Protein AF-A0A4Q0IFK2-F1 (afdb_monomer)

Foldseek 3Di:
DDDDDPDDAPDPDPVQWDDAPDFWTDNLPFIAGNVGDTLPPDPSVAWHDQDAQWIDGCCFIARRSATQPPDHRVFKDAAWEAEPVGDIDGDSQWMDGCCFIGGGSHTDPPADRVFWHWYADPQKPGIWTDGLPDTPDTDPDPVVVVVSVVPPD

Secondary structure (DSSP, 8-state):
---STTPPPS-S-GGGPEEETTTEEE-SS-EE-TT--B-TT--TTT-EEEETTEEE-SS-EEETTEE-TT--TTT-EEEEEE-TTS-EEEEEEEEE-SS-EEETTEE-TT--TTT-EEEE-TTSSSEEEE-SS-EEES---HHHHHHHHHHH-

Structure (mmCIF, N/CA/C/O backbone):
data_AF-A0A4Q0IFK2-F1
#
_entry.id   AF-A0A4Q0IFK2-F1
#
loop_
_atom_site.group_PDB
_atom_site.id
_atom_site.type_symbol
_atom_site.label_atom_id
_atom_site.label_alt_id
_atom_site.label_comp_id
_atom_site.label_asym_id
_atom_site.label_entity_id
_atom_site.label_seq_id
_atom_site.pdbx_PDB_ins_code
_atom_site.Cartn_x
_atom_site.Cartn_y
_atom_site.Cartn_z
_atom_site.occupancy
_atom_site.B_iso_or_equiv
_atom_site.auth_seq_id
_atom_site.auth_comp_id
_atom_site.auth_asym_id
_atom_site.auth_atom_id
_atom_site.pdbx_PDB_model_num
ATOM 1 N N . ARG A 1 1 ? -13.623 18.791 29.049 1.00 44.41 1 ARG A N 1
ATOM 2 C CA . ARG A 1 1 ? -14.234 18.552 27.718 1.00 44.41 1 ARG A CA 1
ATOM 3 C C . ARG A 1 1 ? -13.331 19.228 26.698 1.00 44.41 1 ARG A C 1
ATOM 5 O O . ARG A 1 1 ? -13.233 20.445 26.752 1.00 44.41 1 ARG A O 1
ATOM 12 N N . ALA A 1 2 ? -12.588 18.468 25.896 1.00 39.00 2 ALA A N 1
ATOM 13 C CA . ALA A 1 2 ? -11.710 19.035 24.872 1.00 39.00 2 ALA A CA 1
ATOM 14 C C . ALA A 1 2 ? -12.497 19.171 23.560 1.00 39.00 2 ALA A C 1
ATOM 16 O O . ALA A 1 2 ? -13.232 18.256 23.193 1.00 39.00 2 ALA A O 1
ATOM 17 N N . TYR A 1 3 ? -12.399 20.335 22.919 1.00 42.00 3 TYR A N 1
ATOM 18 C CA . TYR A 1 3 ? -13.116 20.685 21.694 1.00 42.00 3 TYR A CA 1
ATOM 19 C C . TYR A 1 3 ? -12.137 20.722 20.518 1.00 42.00 3 TYR A C 1
ATOM 21 O O . TYR A 1 3 ? -11.073 21.327 20.632 1.00 42.00 3 TYR A O 1
ATOM 29 N N . GLN A 1 4 ? -12.533 20.167 19.372 1.00 47.38 4 GLN A N 1
ATOM 30 C CA . GLN A 1 4 ? -11.947 20.499 18.075 1.00 47.38 4 GLN A CA 1
ATOM 31 C C . GLN A 1 4 ? -13.097 20.739 17.078 1.00 47.38 4 GLN A C 1
ATOM 33 O O . GLN A 1 4 ? -13.869 19.836 16.780 1.00 47.38 4 GLN A O 1
ATOM 38 N N . LYS A 1 5 ? -13.231 21.988 16.609 1.00 50.19 5 LYS A N 1
ATOM 39 C CA . LYS A 1 5 ? -14.104 22.425 15.494 1.00 50.19 5 LYS A CA 1
ATOM 40 C C . LYS A 1 5 ? -15.615 22.116 15.595 1.00 50.19 5 LYS A C 1
ATOM 42 O O . LYS A 1 5 ? -16.220 21.698 14.613 1.00 50.19 5 LYS A O 1
ATOM 47 N N . GLU A 1 6 ? -16.232 22.382 16.749 1.00 50.19 6 GLU A N 1
ATOM 48 C CA . GLU A 1 6 ? -17.701 22.495 16.947 1.00 50.19 6 GLU A CA 1
ATOM 49 C C . GLU A 1 6 ? -18.583 21.284 16.569 1.00 50.19 6 GLU A C 1
ATOM 51 O O . GLU A 1 6 ? -19.800 21.340 16.737 1.00 50.19 6 GLU A O 1
ATOM 56 N N . LYS A 1 7 ? -18.008 20.152 16.153 1.00 53.47 7 LYS A N 1
ATOM 57 C CA . LYS A 1 7 ? -18.746 18.901 15.956 1.00 53.47 7 LYS A CA 1
ATOM 58 C C . LYS A 1 7 ? -18.545 17.985 17.167 1.00 53.47 7 LYS A C 1
ATOM 60 O O . LYS A 1 7 ? -17.401 17.662 17.488 1.00 53.47 7 LYS A O 1
ATOM 65 N N . PRO A 1 8 ? -19.613 17.568 17.869 1.00 56.47 8 PRO A N 1
ATOM 66 C CA . PRO A 1 8 ? -19.483 16.557 18.909 1.00 56.47 8 PRO A CA 1
ATOM 67 C C . PRO A 1 8 ? -18.983 15.253 18.279 1.00 56.47 8 PRO A C 1
ATOM 69 O O . PRO A 1 8 ? -19.579 14.754 17.327 1.00 56.47 8 PRO A O 1
ATOM 72 N N . THR A 1 9 ? -17.885 14.709 18.801 1.00 66.38 9 THR A N 1
ATOM 73 C CA . THR A 1 9 ? -17.408 13.372 18.434 1.00 66.38 9 THR A CA 1
ATOM 74 C C . THR A 1 9 ? -17.890 12.356 19.467 1.00 66.38 9 THR A C 1
ATOM 76 O O . THR A 1 9 ? -18.320 12.701 20.571 1.00 66.38 9 THR A O 1
ATOM 79 N N . GLN A 1 10 ? -17.784 11.079 19.123 1.00 72.88 10 GLN A N 1
ATOM 80 C CA . GLN A 1 10 ? -18.029 9.961 20.036 1.00 72.88 10 GLN A CA 1
ATOM 81 C C . GLN A 1 10 ? -16.944 9.788 21.119 1.00 72.88 10 GLN A C 1
ATOM 83 O O . GLN A 1 10 ? -17.105 8.978 22.033 1.00 72.88 10 GLN A O 1
ATOM 88 N N . ILE A 1 11 ? -15.856 10.566 21.058 1.00 79.31 11 ILE A N 1
ATOM 89 C CA . ILE A 1 11 ? -14.714 10.449 21.966 1.00 79.31 11 ILE A CA 1
ATOM 90 C C . ILE A 1 11 ? -14.982 11.249 23.241 1.00 79.31 11 ILE A C 1
ATOM 92 O O . ILE A 1 11 ? -15.060 12.479 23.243 1.00 79.31 11 ILE A O 1
ATOM 96 N N . LYS A 1 12 ? -15.104 10.534 24.364 1.00 73.50 12 LYS A N 1
ATOM 97 C CA . LYS A 1 12 ? -15.378 11.138 25.680 1.00 73.50 12 LYS A CA 1
ATOM 98 C C . LYS A 1 12 ? -14.143 11.786 26.311 1.00 73.50 12 LYS A C 1
ATOM 100 O O . LYS A 1 12 ? -14.284 12.754 27.059 1.00 73.50 12 LYS A O 1
ATOM 105 N N . ASP A 1 13 ? -12.955 11.260 26.018 1.00 80.69 13 ASP A N 1
ATOM 106 C CA . ASP A 1 13 ? -11.685 11.713 26.584 1.00 80.69 13 ASP A CA 1
ATOM 107 C C . ASP A 1 13 ? -10.537 11.555 25.577 1.00 80.69 13 ASP A C 1
ATOM 109 O O . ASP A 1 13 ? -9.974 10.476 25.407 1.00 80.69 13 ASP A O 1
ATOM 113 N N . TYR A 1 14 ? -10.183 12.656 24.918 1.00 82.12 14 TYR A N 1
ATOM 114 C CA . TYR A 1 14 ? -9.119 12.694 23.913 1.00 82.12 14 TYR A CA 1
ATOM 115 C C . TYR A 1 14 ? -7.723 12.438 24.490 1.00 82.12 14 TYR A C 1
ATOM 117 O O . TYR A 1 14 ? -6.817 12.089 23.743 1.00 82.12 14 TYR A O 1
ATOM 125 N N . THR A 1 15 ? -7.533 12.588 25.805 1.00 83.94 15 THR A N 1
ATOM 126 C CA . THR A 1 15 ? -6.224 12.346 26.438 1.00 83.94 15 THR A CA 1
ATOM 127 C C . THR A 1 15 ? -5.870 10.862 26.513 1.00 83.94 15 THR A C 1
ATOM 129 O O . THR A 1 15 ? -4.717 10.516 26.749 1.00 83.94 15 THR A O 1
ATOM 132 N N . LYS A 1 16 ? -6.853 9.986 26.275 1.00 86.62 16 LYS A N 1
ATOM 133 C CA . LYS A 1 16 ? -6.688 8.529 26.252 1.00 86.62 16 LYS A CA 1
ATOM 134 C C . LYS A 1 16 ? -6.416 7.967 24.858 1.00 86.62 16 LYS A C 1
ATOM 136 O O . LYS A 1 16 ? -6.305 6.754 24.713 1.00 86.62 16 LYS A O 1
ATOM 141 N N . LEU A 1 17 ? -6.327 8.825 23.841 1.00 92.62 17 LEU A N 1
ATOM 142 C CA . LEU A 1 17 ? -6.022 8.392 22.485 1.00 92.62 17 LEU A CA 1
ATOM 143 C C . LEU A 1 17 ? -4.527 8.150 22.315 1.00 92.62 17 LEU A C 1
ATOM 145 O O . LEU A 1 17 ? -3.698 9.018 22.579 1.00 92.62 17 LEU A O 1
ATOM 149 N N . THR A 1 18 ? -4.202 6.974 21.799 1.00 95.06 18 THR A N 1
ATOM 150 C CA . THR A 1 18 ? -2.871 6.638 21.306 1.00 95.06 18 THR A CA 1
ATOM 151 C C . THR A 1 18 ? -2.811 6.967 19.824 1.00 95.06 18 THR A C 1
ATOM 153 O O . THR A 1 18 ? -3.622 6.467 19.047 1.00 95.06 18 THR A O 1
ATOM 156 N N . GLN A 1 19 ? -1.867 7.813 19.421 1.00 95.44 19 GLN A N 1
ATOM 157 C CA . GLN A 1 19 ? -1.647 8.114 18.011 1.00 95.44 19 GLN A CA 1
ATOM 158 C C . GLN A 1 19 ? -0.919 6.948 17.326 1.00 95.44 19 GLN A C 1
ATOM 160 O O . GLN A 1 19 ? 0.114 6.483 17.802 1.00 95.44 19 GLN A O 1
ATOM 165 N N . LEU A 1 20 ? -1.454 6.503 16.192 1.00 95.56 20 LEU A N 1
ATOM 166 C CA . LEU A 1 20 ? -0.895 5.464 15.335 1.00 95.56 20 LEU A CA 1
ATOM 167 C C . LEU A 1 20 ? -0.478 6.124 14.019 1.00 95.56 20 LEU A C 1
ATOM 169 O O . LEU A 1 20 ? -1.313 6.498 13.196 1.00 95.56 20 LEU A O 1
ATOM 173 N N . GLY A 1 21 ? 0.826 6.319 13.833 1.00 93.88 21 GLY A N 1
ATOM 174 C CA . GLY A 1 21 ? 1.345 7.037 12.672 1.00 93.88 21 GLY A CA 1
ATOM 175 C C . GLY A 1 21 ? 0.872 8.491 12.605 1.00 93.88 21 GLY A C 1
ATOM 176 O O . GLY A 1 21 ? 0.710 9.174 13.615 1.00 93.88 21 GLY A O 1
ATOM 177 N N . ARG A 1 22 ? 0.669 9.003 11.390 1.00 90.75 22 ARG A N 1
ATOM 178 C CA . ARG A 1 22 ? 0.305 10.415 11.184 1.00 90.75 22 ARG A CA 1
ATOM 179 C C . ARG A 1 22 ? -1.202 10.671 11.264 1.00 90.75 22 ARG A C 1
ATOM 181 O O . ARG A 1 22 ? -1.593 11.793 11.573 1.00 90.75 22 ARG A O 1
ATOM 188 N N . LEU A 1 23 ? -2.025 9.680 10.929 1.00 94.62 23 LEU A N 1
ATOM 189 C CA . LEU A 1 23 ? -3.421 9.905 10.538 1.00 94.62 23 LEU A CA 1
ATOM 190 C C . LEU A 1 23 ? -4.438 9.091 11.337 1.00 94.62 23 LEU A C 1
ATOM 192 O O . LEU A 1 23 ? -5.629 9.260 11.091 1.00 94.62 23 LEU A O 1
ATOM 196 N N . MET A 1 24 ? -3.988 8.217 12.241 1.00 96.50 24 MET A N 1
ATOM 197 C CA . MET A 1 24 ? -4.866 7.311 12.976 1.00 96.50 24 MET A CA 1
ATOM 198 C C . MET A 1 24 ? -4.691 7.447 14.483 1.00 96.50 24 MET A C 1
ATOM 200 O O . MET A 1 24 ? -3.622 7.807 14.980 1.00 96.50 24 MET A O 1
ATOM 204 N N . TYR A 1 25 ? -5.753 7.121 15.211 1.00 96.25 25 TYR A N 1
ATOM 205 C CA . TYR A 1 25 ? -5.790 7.113 16.667 1.00 96.25 25 TYR A CA 1
ATOM 206 C C . TYR A 1 25 ? -6.499 5.858 17.174 1.00 96.25 25 TYR A C 1
ATOM 208 O O . TYR A 1 25 ? -7.372 5.322 16.500 1.00 96.25 25 TYR A O 1
ATOM 216 N N . SER A 1 26 ? -6.153 5.406 18.375 1.00 95.50 26 SER A N 1
ATOM 217 C CA . SER A 1 26 ? -6.806 4.286 19.055 1.00 95.50 26 SER A CA 1
ATOM 218 C C . SER A 1 26 ? -7.134 4.648 20.497 1.00 95.50 26 SER A C 1
ATOM 220 O O . SER A 1 26 ? -6.314 5.255 21.181 1.00 95.50 26 SER A O 1
ATOM 222 N N . ASP A 1 27 ? -8.311 4.252 20.975 1.00 93.88 27 ASP A N 1
ATOM 223 C CA . ASP A 1 27 ? -8.667 4.269 22.404 1.00 93.88 27 ASP A CA 1
ATOM 224 C C . ASP A 1 27 ? -8.575 2.871 23.051 1.00 93.88 27 ASP A C 1
ATOM 226 O O . ASP A 1 27 ? -9.026 2.673 24.180 1.00 93.88 27 ASP A O 1
ATOM 230 N N . GLY A 1 28 ? -8.016 1.894 22.329 1.00 92.81 28 GLY A N 1
ATOM 231 C CA . GLY A 1 28 ? -7.964 0.486 22.726 1.00 92.81 28 GLY A CA 1
ATOM 232 C C . GLY A 1 28 ? -9.243 -0.309 22.437 1.00 92.81 28 GLY A C 1
ATOM 233 O O . GLY A 1 28 ? -9.244 -1.521 22.632 1.00 92.81 28 GLY A O 1
ATOM 234 N N . ILE A 1 29 ? -10.310 0.335 21.951 1.00 92.69 29 ILE A N 1
ATOM 235 C CA . ILE A 1 29 ? -11.578 -0.303 21.563 1.00 92.69 29 ILE A CA 1
ATOM 236 C C . ILE A 1 29 ? -11.865 -0.093 20.075 1.00 92.69 29 ILE A C 1
ATOM 238 O O . ILE A 1 29 ? -12.318 -1.023 19.414 1.00 92.69 29 ILE A O 1
ATOM 242 N N . ASN A 1 30 ? -11.589 1.098 19.543 1.00 94.94 30 ASN A N 1
ATOM 243 C CA . ASN A 1 30 ? -11.772 1.443 18.138 1.00 94.94 30 ASN A CA 1
ATOM 244 C C . ASN A 1 30 ? -10.520 2.104 17.552 1.00 94.94 30 ASN A C 1
ATOM 246 O O . ASN A 1 30 ? -9.730 2.725 18.266 1.00 94.94 30 ASN A O 1
ATOM 250 N N . ILE A 1 31 ? -10.404 2.027 16.225 1.00 97.06 31 ILE A N 1
ATOM 251 C CA . ILE A 1 31 ? -9.485 2.849 15.438 1.00 97.06 31 ILE A CA 1
ATOM 252 C C . ILE A 1 31 ? -10.250 4.022 14.842 1.00 97.06 31 ILE A C 1
ATOM 254 O O . ILE A 1 31 ? -11.359 3.850 14.338 1.00 97.06 31 ILE A O 1
ATOM 258 N N . TYR A 1 32 ? -9.641 5.201 14.879 1.00 95.69 32 TYR A N 1
ATOM 259 C CA . TYR A 1 32 ? -10.205 6.448 14.392 1.00 95.69 32 TYR A CA 1
ATOM 260 C C . TYR A 1 32 ? -9.296 7.102 13.355 1.00 95.69 32 TYR A C 1
ATOM 262 O O . TYR A 1 32 ? -8.075 7.066 13.510 1.00 95.69 32 TYR A O 1
ATOM 270 N N . ASP A 1 33 ? -9.885 7.754 12.353 1.00 95.12 33 ASP A N 1
ATOM 271 C CA . ASP A 1 33 ? -9.157 8.633 11.436 1.00 95.12 33 ASP A CA 1
ATOM 272 C C . ASP A 1 33 ? -8.838 10.005 12.059 1.00 95.12 33 ASP A C 1
ATOM 274 O O . ASP A 1 33 ? -9.161 10.288 13.217 1.00 95.12 33 ASP A O 1
ATOM 278 N N . SER A 1 34 ? -8.193 10.883 11.286 1.00 91.38 34 SER A N 1
ATOM 279 C CA . SER A 1 34 ? -7.802 12.223 11.735 1.00 91.38 34 SER A CA 1
ATOM 280 C C . SER A 1 34 ? -8.971 13.159 12.046 1.00 91.38 34 SER A C 1
ATOM 282 O O . SER A 1 34 ? -8.768 14.172 12.712 1.00 91.38 34 SER A O 1
ATOM 284 N N . ASP A 1 35 ? -10.171 12.833 11.565 1.00 90.75 35 ASP A N 1
ATOM 285 C CA . ASP A 1 35 ? -11.416 13.540 11.875 1.00 90.75 35 ASP A CA 1
ATOM 286 C C . ASP A 1 35 ? -12.219 12.821 12.980 1.00 90.75 35 ASP A C 1
ATOM 288 O O . ASP A 1 35 ? -13.347 13.207 13.292 1.00 90.75 35 ASP A O 1
ATOM 292 N N . PHE A 1 36 ? -11.622 11.803 13.609 1.00 91.00 36 PHE A N 1
ATOM 293 C CA . PHE A 1 36 ? -12.187 10.973 14.670 1.00 91.00 36 PHE A CA 1
ATOM 294 C C . PHE A 1 36 ? -13.398 10.117 14.263 1.00 91.00 36 PHE A C 1
ATOM 296 O O . PHE A 1 36 ? -14.201 9.713 15.117 1.00 91.00 36 PHE A O 1
ATOM 303 N N . HIS A 1 37 ? -13.528 9.782 12.978 1.00 91.88 37 HIS A N 1
ATOM 304 C CA . HIS A 1 37 ? -14.469 8.754 12.534 1.00 91.88 37 HIS A CA 1
ATOM 305 C C . HIS A 1 37 ? -13.891 7.364 12.790 1.00 91.88 37 HIS A C 1
ATOM 307 O O . HIS A 1 37 ? -12.713 7.132 12.536 1.00 91.88 37 HIS A O 1
ATOM 313 N N . ILE A 1 38 ? -14.725 6.434 13.263 1.00 93.44 38 ILE A N 1
ATOM 314 C CA . ILE A 1 38 ? -14.319 5.033 13.435 1.00 93.44 38 ILE A CA 1
ATOM 315 C C . ILE A 1 38 ? -14.035 4.414 12.068 1.00 93.44 38 ILE A C 1
ATOM 317 O O . ILE A 1 38 ? -14.845 4.551 11.151 1.00 93.44 38 ILE A O 1
ATOM 321 N N . LEU A 1 39 ? -12.921 3.693 11.960 1.00 95.50 39 LEU A N 1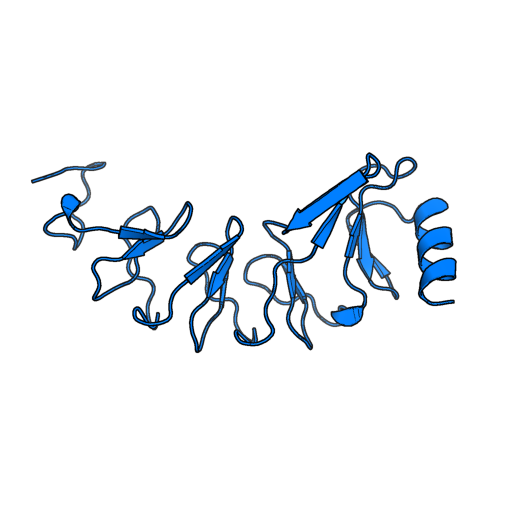
ATOM 322 C CA . LEU A 1 39 ? -12.680 2.759 10.868 1.00 95.50 39 LEU A CA 1
ATOM 323 C C . LEU A 1 39 ? -13.476 1.480 11.166 1.00 95.50 39 LEU A C 1
ATOM 325 O O . LEU A 1 39 ? -13.116 0.755 12.099 1.00 95.50 39 LEU A O 1
ATOM 329 N N . PRO A 1 40 ? -14.566 1.202 10.429 1.00 92.50 40 PRO A N 1
ATOM 330 C CA . PRO A 1 40 ? -15.335 -0.014 10.648 1.00 92.50 40 PRO A CA 1
ATOM 331 C C . PRO A 1 40 ? -14.472 -1.245 10.354 1.00 92.50 40 PRO A C 1
ATOM 333 O O . PRO A 1 40 ? -13.592 -1.207 9.494 1.00 92.50 40 PRO A O 1
ATOM 336 N N . ASP A 1 41 ? -14.733 -2.326 11.089 1.00 92.88 41 ASP A N 1
ATOM 337 C CA . ASP A 1 41 ? -14.099 -3.643 10.925 1.00 92.88 41 ASP A CA 1
ATOM 338 C C . ASP A 1 41 ? -12.576 -3.692 11.155 1.00 92.88 41 ASP A C 1
ATOM 340 O O . ASP A 1 41 ? -11.944 -4.719 10.898 1.00 92.88 41 ASP A O 1
ATOM 344 N N . ALA A 1 42 ? -11.984 -2.613 11.678 1.00 97.50 42 ALA A N 1
ATOM 345 C CA . ALA A 1 42 ? -10.589 -2.601 12.092 1.00 97.50 42 ALA A CA 1
ATOM 346 C C . ALA A 1 42 ? -10.374 -3.481 13.336 1.00 97.50 42 ALA A C 1
ATOM 348 O O . ALA A 1 42 ? -10.996 -3.287 14.383 1.00 97.50 42 ALA A O 1
ATOM 349 N N . ASP A 1 43 ? -9.445 -4.427 13.244 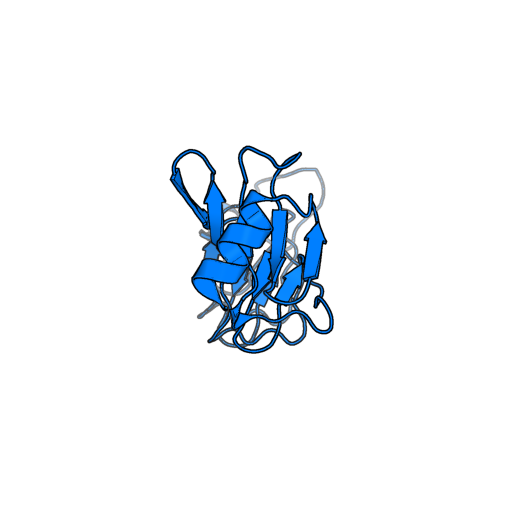1.00 98.38 43 ASP A N 1
ATOM 350 C CA . ASP A 1 43 ? -8.970 -5.229 14.361 1.00 98.38 43 ASP A CA 1
ATOM 351 C C . ASP A 1 43 ? -7.969 -4.415 15.183 1.00 98.38 43 ASP A C 1
ATOM 353 O O . ASP A 1 43 ? -6.772 -4.366 14.906 1.00 98.38 43 ASP A O 1
ATOM 357 N N . VAL A 1 44 ? -8.480 -3.773 16.231 1.00 97.69 44 VAL A N 1
ATOM 358 C CA . VAL A 1 44 ? -7.713 -2.868 17.100 1.00 97.69 44 VAL A CA 1
ATOM 359 C C . VAL A 1 44 ? -6.473 -3.524 17.707 1.00 97.69 44 VAL A C 1
ATOM 361 O O . VAL A 1 44 ? -5.464 -2.853 17.901 1.00 97.69 44 VAL A O 1
ATOM 364 N N . ALA A 1 45 ? -6.529 -4.826 17.999 1.00 98.06 45 ALA A N 1
ATOM 365 C CA . ALA A 1 45 ? -5.429 -5.541 18.638 1.00 98.06 45 ALA A CA 1
ATOM 366 C C . ALA A 1 45 ? -4.227 -5.747 17.704 1.00 98.06 45 ALA A C 1
ATOM 368 O O . ALA A 1 45 ? -3.107 -5.915 18.183 1.00 98.06 45 ALA A O 1
ATOM 369 N N . THR A 1 46 ? -4.457 -5.760 16.389 1.00 98.38 46 THR A N 1
ATOM 370 C CA . THR A 1 46 ? -3.419 -6.000 15.375 1.00 98.38 46 THR A CA 1
ATOM 371 C C . THR A 1 46 ? -3.200 -4.822 14.432 1.00 98.38 46 THR A C 1
ATOM 373 O O . THR A 1 46 ? -2.348 -4.911 13.552 1.00 98.38 46 THR A O 1
ATOM 376 N N . PHE A 1 47 ? -3.940 -3.727 14.611 1.00 98.50 47 PHE A N 1
ATOM 377 C CA . PHE A 1 47 ? -3.826 -2.542 13.777 1.00 98.50 47 PHE A CA 1
ATOM 378 C C . PHE A 1 47 ? -2.485 -1.835 13.995 1.00 98.50 47 PHE A C 1
ATOM 380 O O . PHE A 1 47 ? -2.145 -1.424 15.105 1.00 98.50 47 PHE A O 1
ATOM 387 N N . GLU A 1 48 ? -1.743 -1.635 12.913 1.00 97.31 48 GLU A N 1
ATOM 388 C CA . GLU A 1 48 ? -0.427 -1.014 12.919 1.00 97.31 48 GLU A CA 1
ATOM 389 C C . GLU A 1 48 ? -0.255 -0.009 11.773 1.00 97.31 48 GLU A C 1
ATOM 391 O O . GLU A 1 48 ? -0.862 -0.104 10.701 1.00 97.31 48 GLU A O 1
ATOM 396 N N . HIS A 1 49 ? 0.608 0.980 12.008 1.00 97.94 49 HIS A N 1
ATOM 397 C CA . HIS A 1 49 ? 1.070 1.906 10.978 1.00 97.94 49 HIS A CA 1
ATOM 398 C C . HIS A 1 49 ? 2.253 1.292 10.231 1.00 97.94 49 HIS A C 1
ATOM 400 O O . HIS A 1 49 ? 3.226 0.885 10.859 1.00 97.94 49 HIS A O 1
ATOM 406 N N . ILE A 1 50 ? 2.181 1.251 8.898 1.00 96.50 50 ILE A N 1
ATOM 407 C CA . ILE A 1 50 ? 3.255 0.708 8.059 1.00 96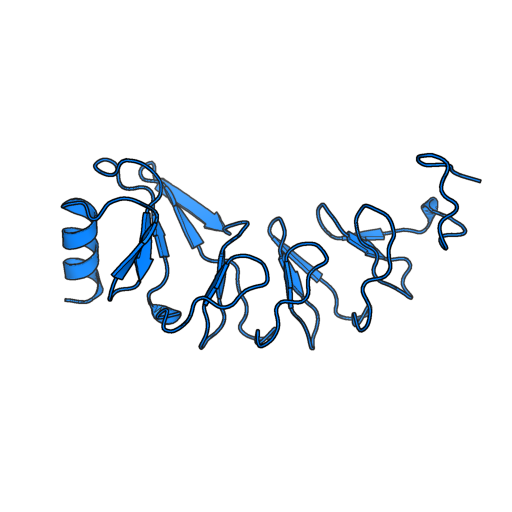.50 50 ILE A CA 1
ATOM 408 C C . ILE A 1 50 ? 4.238 1.820 7.681 1.00 96.50 50 ILE A C 1
ATOM 410 O O . ILE A 1 50 ? 5.421 1.764 8.006 1.00 96.50 50 ILE A O 1
ATOM 414 N N . SER A 1 51 ? 3.749 2.828 6.959 1.00 96.44 51 SER A N 1
ATOM 415 C CA . SER A 1 51 ? 4.498 4.025 6.573 1.00 96.44 51 SER A CA 1
ATOM 416 C C . SER A 1 51 ? 3.533 5.070 6.031 1.00 96.44 51 SER A C 1
ATOM 418 O O . SER A 1 51 ? 2.515 4.712 5.449 1.00 96.44 51 SER A O 1
ATOM 420 N N . ASP A 1 52 ? 3.848 6.358 6.175 1.00 95.38 52 ASP A N 1
ATOM 421 C CA . ASP A 1 52 ? 3.067 7.464 5.600 1.00 95.38 52 ASP A CA 1
ATOM 422 C C . ASP A 1 52 ? 1.544 7.291 5.770 1.00 95.38 52 ASP A C 1
ATOM 424 O O . ASP A 1 52 ? 1.020 7.397 6.882 1.00 95.38 52 ASP A O 1
ATOM 428 N N . ASN A 1 53 ? 0.853 6.988 4.669 1.00 97.19 53 ASN A N 1
ATOM 429 C CA . ASN A 1 53 ? -0.593 6.843 4.577 1.00 97.19 53 ASN A CA 1
ATOM 430 C C . ASN A 1 53 ? -1.077 5.389 4.699 1.00 97.19 53 ASN A C 1
ATOM 432 O O . ASN A 1 53 ? -2.278 5.155 4.611 1.00 97.19 53 ASN A O 1
ATOM 436 N N . TRP A 1 54 ? -0.180 4.421 4.867 1.00 98.31 54 TRP A N 1
ATOM 437 C CA . TRP A 1 54 ? -0.484 2.994 4.873 1.00 98.31 54 TRP A CA 1
ATOM 438 C C . TRP A 1 54 ? -0.596 2.429 6.283 1.00 98.31 54 TRP A C 1
ATOM 440 O O . TRP A 1 54 ? 0.305 2.584 7.112 1.00 98.31 54 TRP A O 1
ATOM 450 N N . TYR A 1 55 ? -1.681 1.704 6.513 1.00 98.56 55 TYR A N 1
ATOM 451 C CA . TYR A 1 55 ? -1.983 1.003 7.755 1.00 98.56 55 TYR A CA 1
ATOM 452 C C . TYR A 1 55 ? -2.461 -0.407 7.421 1.00 98.56 55 TYR A C 1
ATOM 454 O O . TYR A 1 55 ? -2.958 -0.652 6.318 1.00 98.56 55 TYR A O 1
ATOM 462 N N . LYS A 1 56 ? -2.332 -1.339 8.357 1.00 98.50 56 LYS A N 1
ATOM 463 C CA . LYS A 1 56 ? -2.920 -2.674 8.219 1.00 98.50 56 LYS A CA 1
ATOM 464 C C . LYS A 1 56 ? -3.265 -3.267 9.565 1.00 98.50 56 LYS A C 1
ATOM 466 O O . LYS A 1 56 ? -2.782 -2.811 10.592 1.00 98.50 56 LYS A O 1
ATOM 471 N N . ASP A 1 57 ? -4.058 -4.318 9.521 1.00 98.69 57 ASP A N 1
ATOM 472 C CA . ASP A 1 57 ? -4.265 -5.238 10.621 1.00 98.69 57 ASP A CA 1
ATOM 473 C C . ASP A 1 57 ? -4.132 -6.673 10.083 1.00 98.69 57 ASP A C 1
ATOM 475 O O . ASP A 1 57 ? -3.650 -6.903 8.967 1.00 98.69 57 ASP A O 1
ATOM 479 N N . LYS A 1 58 ? -4.545 -7.674 10.860 1.00 98.44 58 LYS A N 1
ATOM 480 C CA . LYS A 1 58 ? -4.461 -9.077 10.428 1.00 98.44 58 LYS A CA 1
ATOM 481 C C . LYS A 1 58 ? -5.351 -9.445 9.220 1.00 98.44 58 LYS A C 1
ATOM 483 O O . LYS A 1 58 ? -5.089 -10.474 8.593 1.00 98.44 58 LYS A O 1
ATOM 488 N N . ASN A 1 59 ? -6.390 -8.662 8.922 1.00 98.06 59 ASN A N 1
ATOM 489 C CA . ASN A 1 59 ? -7.452 -8.943 7.947 1.00 98.06 59 ASN A CA 1
ATOM 490 C C . ASN A 1 59 ? -7.507 -7.945 6.777 1.00 98.06 59 ASN A C 1
ATOM 492 O O . ASN A 1 59 ? -7.944 -8.314 5.690 1.00 98.06 59 ASN A O 1
ATOM 496 N N . ASN A 1 60 ? -7.046 -6.714 6.976 1.00 98.38 60 ASN A N 1
ATOM 497 C CA . ASN A 1 60 ? -7.309 -5.564 6.126 1.00 98.38 60 ASN A CA 1
ATOM 498 C C . ASN A 1 60 ? -6.057 -4.694 5.937 1.00 98.38 60 ASN A C 1
ATOM 500 O O . ASN A 1 60 ? -5.142 -4.665 6.763 1.00 98.38 60 ASN A O 1
ATOM 504 N N . VAL A 1 61 ? -6.045 -3.944 4.837 1.00 98.56 61 VAL A N 1
ATOM 505 C CA . VAL A 1 61 ? -5.062 -2.894 4.546 1.00 98.56 61 VAL A CA 1
ATOM 506 C C . VAL A 1 61 ? -5.821 -1.606 4.266 1.00 98.56 61 VAL A C 1
ATOM 508 O O . VAL A 1 61 ? -6.854 -1.636 3.598 1.00 98.56 61 VAL A O 1
ATOM 511 N N . TRP A 1 62 ? -5.298 -0.474 4.731 1.00 98.44 62 TRP A N 1
ATOM 512 C CA . TRP A 1 62 ? -5.879 0.840 4.489 1.00 98.44 62 TRP A CA 1
ATOM 513 C C . TRP A 1 62 ? -4.873 1.821 3.909 1.00 98.44 62 TRP A C 1
ATOM 515 O O . TRP A 1 62 ? -3.708 1.867 4.313 1.00 98.44 62 TRP A O 1
ATOM 525 N N . TRP A 1 63 ? -5.375 2.655 3.004 1.00 98.06 63 TRP A N 1
ATOM 526 C CA . TRP A 1 63 ? -4.736 3.885 2.564 1.00 98.06 63 TRP A CA 1
ATOM 527 C C . TRP A 1 63 ? -5.516 5.068 3.140 1.00 98.06 63 TRP A C 1
ATOM 529 O O . TRP A 1 63 ? -6.696 5.242 2.831 1.00 98.06 63 TRP A O 1
ATOM 539 N N . HIS A 1 64 ? -4.896 5.878 3.999 1.00 95.81 64 HIS A N 1
ATOM 540 C CA . HIS A 1 64 ? -5.632 6.764 4.907 1.00 95.81 64 HIS A CA 1
ATOM 541 C C . HIS A 1 64 ? -6.739 5.966 5.626 1.00 95.81 64 HIS A C 1
ATOM 543 O O . HIS A 1 64 ? -6.472 4.909 6.184 1.00 95.81 64 HIS A O 1
ATOM 549 N N . ASN A 1 65 ? -7.980 6.448 5.595 1.00 95.44 65 ASN A N 1
ATOM 550 C CA . ASN A 1 65 ? -9.164 5.806 6.158 1.00 95.44 65 ASN A CA 1
ATOM 551 C C . ASN A 1 65 ? -9.930 4.948 5.133 1.00 95.44 65 ASN A C 1
ATOM 553 O O . ASN A 1 65 ? -11.075 4.571 5.376 1.00 95.44 65 ASN A O 1
ATOM 557 N N . LYS A 1 66 ? -9.339 4.665 3.965 1.00 97.56 66 LYS A N 1
ATOM 558 C CA . LYS A 1 66 ? -9.967 3.884 2.894 1.00 97.56 66 LYS A CA 1
ATOM 559 C C . LYS A 1 66 ? -9.457 2.454 2.907 1.00 97.56 66 LYS A C 1
ATOM 561 O O . LYS A 1 66 ? -8.251 2.229 2.859 1.00 97.56 66 LYS A O 1
ATOM 566 N N . LEU A 1 67 ? -10.384 1.501 2.960 1.00 97.88 67 LEU A N 1
ATOM 567 C CA . LEU A 1 67 ? -10.074 0.079 2.860 1.00 97.88 67 LEU A CA 1
ATOM 568 C C . LEU A 1 67 ? -9.572 -0.248 1.449 1.00 97.88 67 LEU A C 1
ATOM 570 O O . LEU A 1 67 ? -10.229 0.075 0.461 1.00 97.88 67 LEU A O 1
ATOM 574 N N . VAL A 1 68 ? -8.432 -0.924 1.368 1.00 98.38 68 VAL A N 1
ATOM 575 C CA . VAL A 1 68 ? -7.823 -1.380 0.117 1.00 98.38 68 VAL A CA 1
ATOM 576 C C . VAL A 1 68 ? -8.380 -2.765 -0.194 1.00 98.38 68 VAL A C 1
ATOM 578 O O . VAL A 1 68 ? -7.865 -3.794 0.249 1.00 98.38 68 VAL A O 1
ATOM 581 N N . VAL A 1 69 ? -9.496 -2.796 -0.916 1.00 97.62 69 VAL A N 1
ATOM 582 C CA . VAL A 1 69 ? -10.232 -4.038 -1.172 1.00 97.62 69 VAL A CA 1
ATOM 583 C C . VAL A 1 69 ? -9.377 -5.019 -1.978 1.00 97.62 69 VAL A C 1
ATOM 585 O O . VAL A 1 69 ? -8.838 -4.681 -3.030 1.00 97.62 69 VAL A O 1
ATOM 588 N N . GLY A 1 70 ? -9.285 -6.260 -1.493 1.00 96.50 70 GLY A N 1
ATOM 589 C CA . GLY A 1 70 ? -8.555 -7.345 -2.155 1.00 96.50 70 GLY A CA 1
ATOM 590 C C . GLY A 1 70 ? -7.055 -7.398 -1.856 1.00 96.50 70 GLY A C 1
ATOM 591 O O . GLY A 1 70 ? -6.395 -8.325 -2.326 1.00 96.50 70 GLY A O 1
ATOM 592 N N . ALA A 1 71 ? -6.521 -6.458 -1.067 1.00 98.19 71 ALA A N 1
ATOM 593 C CA . ALA A 1 71 ? -5.145 -6.528 -0.589 1.00 98.19 71 ALA A CA 1
ATOM 594 C C . ALA A 1 71 ? -4.950 -7.680 0.399 1.00 98.19 71 ALA A C 1
ATOM 596 O O . ALA A 1 71 ? -5.791 -7.928 1.261 1.00 98.19 71 ALA A O 1
ATOM 597 N N . ASN A 1 72 ? -3.810 -8.359 0.297 1.00 98.50 72 ASN A N 1
ATOM 598 C CA . ASN A 1 72 ? -3.375 -9.374 1.251 1.00 98.50 72 ASN A CA 1
ATOM 599 C C . ASN A 1 72 ? -2.515 -8.736 2.364 1.00 98.50 72 ASN A C 1
ATOM 601 O O . ASN A 1 72 ? -1.329 -8.490 2.134 1.00 98.50 72 ASN A O 1
ATOM 605 N N . PRO A 1 73 ? -3.027 -8.528 3.594 1.00 98.38 73 PRO A N 1
ATOM 606 C CA . PRO A 1 73 ? -2.309 -7.780 4.638 1.00 98.38 73 PRO A CA 1
ATOM 607 C C . PRO A 1 73 ? -0.989 -8.424 5.073 1.00 98.38 73 PRO A C 1
ATOM 609 O O . PRO A 1 73 ? -0.050 -7.743 5.499 1.00 98.38 73 PRO A O 1
ATOM 612 N N . LYS A 1 74 ? -0.888 -9.752 4.942 1.00 98.19 74 LYS A N 1
ATOM 613 C CA . LYS A 1 74 ? 0.323 -10.503 5.296 1.00 98.19 74 LYS A CA 1
ATOM 614 C C . LYS A 1 74 ? 1.471 -10.261 4.320 1.00 98.19 74 LYS A C 1
ATOM 616 O O . LYS A 1 74 ? 2.621 -10.369 4.725 1.00 98.19 74 LYS A O 1
ATOM 621 N N . GLN A 1 75 ? 1.158 -9.968 3.060 1.00 98.31 75 GLN A N 1
ATOM 622 C CA . GLN A 1 75 ? 2.140 -9.754 1.990 1.00 98.31 75 GLN A CA 1
ATOM 623 C C . GLN A 1 75 ? 2.222 -8.288 1.553 1.00 98.31 75 GLN A C 1
ATOM 625 O O . GLN A 1 75 ? 3.088 -7.925 0.760 1.00 98.31 75 GLN A O 1
ATOM 630 N N . PHE A 1 76 ? 1.327 -7.441 2.061 1.00 98.62 76 PHE A N 1
ATOM 631 C CA . PHE A 1 76 ? 1.255 -6.048 1.668 1.00 98.62 76 PHE A CA 1
ATOM 632 C C . PHE A 1 76 ? 2.476 -5.252 2.140 1.00 98.62 76 PHE A C 1
ATOM 634 O O . PHE A 1 76 ? 2.880 -5.315 3.306 1.00 98.62 76 PHE A O 1
ATOM 641 N N . SER A 1 77 ? 3.008 -4.438 1.232 1.00 98.06 77 SER A N 1
ATOM 642 C CA . SER A 1 77 ? 4.051 -3.452 1.487 1.00 98.06 77 SER A CA 1
ATOM 643 C C . SER A 1 77 ? 3.871 -2.215 0.593 1.00 98.06 77 SER A C 1
ATOM 645 O O . SER A 1 77 ? 3.432 -2.336 -0.554 1.00 98.06 77 SER A O 1
ATOM 647 N N . PRO A 1 78 ? 4.224 -1.010 1.069 1.00 98.12 78 PRO A N 1
ATOM 648 C CA . PRO A 1 78 ? 4.363 0.162 0.216 1.00 98.12 78 PRO A CA 1
ATOM 649 C C . PRO A 1 78 ? 5.417 -0.089 -0.869 1.00 98.12 78 PRO A C 1
ATOM 651 O O . PRO A 1 78 ? 6.455 -0.704 -0.616 1.00 98.12 78 PRO A O 1
ATOM 654 N N . VAL A 1 79 ? 5.180 0.407 -2.081 1.00 98.06 79 VAL A N 1
ATOM 655 C CA . VAL A 1 79 ? 6.143 0.299 -3.182 1.00 98.06 79 VAL A CA 1
ATOM 656 C C . VAL A 1 79 ? 7.403 1.083 -2.830 1.00 98.06 79 VAL A C 1
ATOM 658 O O . VAL A 1 79 ? 7.336 2.213 -2.354 1.00 98.06 79 VAL A O 1
ATOM 661 N N . THR A 1 80 ? 8.571 0.497 -3.081 1.00 95.25 80 THR A N 1
ATOM 662 C CA . THR A 1 80 ? 9.850 1.180 -2.879 1.00 95.25 80 THR A CA 1
ATOM 663 C C . THR A 1 80 ? 10.086 2.231 -3.960 1.00 95.25 80 THR A C 1
ATOM 665 O O . THR A 1 80 ? 9.987 1.958 -5.158 1.00 95.25 80 THR A O 1
ATOM 668 N N . VAL A 1 81 ? 10.457 3.426 -3.516 1.00 95.31 81 VAL A N 1
ATOM 669 C CA . VAL A 1 81 ? 10.840 4.572 -4.337 1.00 95.31 81 VAL A CA 1
ATOM 670 C C . VAL A 1 81 ? 12.359 4.697 -4.335 1.00 95.31 81 VAL A C 1
ATOM 672 O O . VAL A 1 81 ? 12.950 4.657 -3.261 1.00 95.31 81 VAL A O 1
ATOM 675 N N . THR A 1 82 ? 12.999 4.852 -5.499 1.00 95.44 82 THR A N 1
ATOM 676 C CA . THR A 1 82 ? 14.469 4.985 -5.617 1.00 95.44 82 THR A CA 1
ATOM 677 C C . THR A 1 82 ? 14.866 6.282 -6.316 1.00 95.44 82 THR A C 1
ATOM 679 O O . THR A 1 82 ? 14.553 6.469 -7.490 1.00 95.44 82 THR A O 1
ATOM 682 N N . SER A 1 83 ? 15.572 7.173 -5.616 1.00 90.69 83 SER A N 1
ATOM 683 C CA . SER A 1 83 ? 16.037 8.452 -6.178 1.00 90.69 83 SER A CA 1
ATOM 684 C C . SER A 1 83 ? 17.262 8.278 -7.083 1.00 90.69 83 SER A C 1
ATOM 686 O O . SER A 1 83 ? 18.128 7.445 -6.800 1.00 90.69 83 SER A O 1
ATOM 688 N N . TYR A 1 84 ? 17.409 9.124 -8.112 1.00 84.56 84 TYR A N 1
ATOM 689 C CA . TYR A 1 84 ? 18.627 9.162 -8.935 1.00 84.56 84 TYR A CA 1
ATOM 690 C C . TYR A 1 84 ? 19.875 9.545 -8.127 1.00 84.56 84 TYR A C 1
ATOM 692 O O . TYR A 1 84 ? 20.985 9.180 -8.514 1.00 84.56 84 TYR A O 1
ATOM 700 N N . ALA A 1 85 ? 19.706 10.284 -7.023 1.00 83.56 85 ALA A N 1
ATOM 701 C CA . ALA A 1 85 ? 20.791 10.714 -6.140 1.00 83.56 85 ALA A CA 1
ATOM 702 C C . ALA A 1 85 ? 21.273 9.600 -5.189 1.00 83.56 85 ALA A C 1
ATOM 704 O O . ALA A 1 85 ? 22.228 9.797 -4.441 1.00 83.56 85 ALA A O 1
ATOM 705 N N . GLY A 1 86 ? 20.630 8.429 -5.230 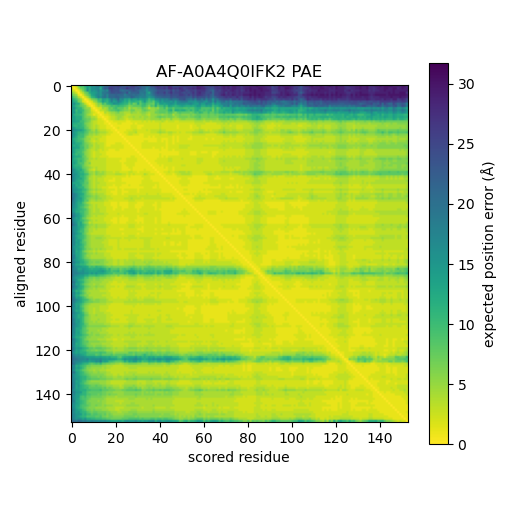1.00 82.38 86 GLY A N 1
ATOM 706 C CA . GLY A 1 86 ? 20.831 7.351 -4.272 1.00 82.38 86 GLY A CA 1
ATOM 707 C C . GLY A 1 86 ? 19.885 7.475 -3.076 1.00 82.38 86 GLY A C 1
ATOM 708 O O . GLY A 1 86 ? 19.518 8.568 -2.651 1.00 82.38 86 GLY A O 1
ATOM 709 N N . GLY A 1 87 ? 19.467 6.326 -2.549 1.00 91.69 87 GLY A N 1
ATOM 710 C CA . GLY A 1 87 ? 18.518 6.229 -1.443 1.00 91.69 87 GLY A CA 1
ATOM 711 C C . GLY A 1 87 ? 17.161 5.676 -1.867 1.00 91.69 87 GLY A C 1
ATOM 712 O O . GLY A 1 87 ? 16.722 5.830 -3.011 1.00 91.69 87 GLY A O 1
ATOM 713 N N . THR A 1 88 ? 16.511 5.018 -0.910 1.00 95.31 88 THR A N 1
ATOM 714 C CA . THR A 1 88 ? 15.198 4.402 -1.089 1.00 95.31 88 THR A CA 1
ATOM 715 C C . THR A 1 88 ? 14.281 4.714 0.079 1.00 95.31 88 THR A C 1
ATOM 717 O O . THR A 1 88 ? 14.731 4.709 1.223 1.00 95.31 88 THR A O 1
ATOM 720 N N . HIS A 1 89 ? 12.997 4.919 -0.191 1.00 94.62 89 HIS A N 1
ATOM 721 C CA . HIS A 1 89 ? 11.968 5.095 0.836 1.00 94.62 89 HIS A CA 1
ATOM 722 C C . HIS A 1 89 ? 10.636 4.483 0.367 1.00 94.62 89 HIS A C 1
ATOM 724 O O . HIS A 1 89 ? 10.474 4.241 -0.832 1.00 94.62 89 HIS A O 1
ATOM 730 N N . PRO A 1 90 ? 9.684 4.186 1.267 1.00 96.38 90 PRO A N 1
ATOM 731 C CA . PRO A 1 90 ? 8.356 3.729 0.863 1.00 96.38 90 PRO A CA 1
ATOM 732 C C . PRO A 1 90 ? 7.573 4.833 0.136 1.00 96.38 90 PRO A C 1
ATOM 734 O O . PRO A 1 90 ? 7.754 6.023 0.403 1.00 96.38 90 PRO A O 1
ATOM 737 N N . ASP A 1 91 ? 6.708 4.446 -0.801 1.00 97.38 91 ASP A N 1
ATOM 738 C CA . ASP A 1 91 ? 5.780 5.356 -1.468 1.00 97.38 91 ASP A CA 1
ATOM 739 C C . ASP A 1 91 ? 4.504 5.543 -0.641 1.00 97.38 91 ASP A C 1
ATOM 741 O O . ASP A 1 91 ? 3.937 4.601 -0.091 1.00 97.38 91 ASP A O 1
ATOM 745 N N . PHE A 1 92 ? 4.000 6.771 -0.610 1.00 95.88 92 PHE A N 1
ATOM 746 C CA . PHE A 1 92 ? 2.812 7.140 0.156 1.00 95.88 92 PHE A CA 1
ATOM 747 C C . PHE A 1 92 ? 1.483 6.907 -0.589 1.00 95.88 92 PHE A C 1
ATOM 749 O O . PHE A 1 92 ? 0.416 7.097 -0.003 1.00 95.88 92 PHE A O 1
ATOM 756 N N . ASN A 1 93 ? 1.516 6.538 -1.874 1.00 97.50 93 ASN A N 1
ATOM 757 C CA . ASN A 1 93 ? 0.343 6.259 -2.710 1.00 97.50 93 ASN A CA 1
ATOM 758 C C . ASN A 1 93 ? 0.379 4.888 -3.376 1.00 97.50 93 ASN A C 1
ATOM 760 O O . ASN A 1 93 ? -0.684 4.366 -3.678 1.00 97.50 93 ASN A O 1
ATOM 764 N N . TYR A 1 94 ? 1.543 4.306 -3.640 1.00 98.38 94 TYR A N 1
ATOM 765 C CA . TYR A 1 94 ? 1.644 2.996 -4.270 1.00 98.38 94 TYR A CA 1
ATOM 766 C C . TYR A 1 94 ? 1.973 1.927 -3.237 1.00 98.38 94 TYR A C 1
ATOM 768 O O . TYR A 1 94 ? 2.928 2.053 -2.473 1.00 98.38 94 TYR A O 1
ATOM 776 N N . GLY A 1 95 ? 1.178 0.866 -3.228 1.00 98.50 95 GLY A N 1
ATOM 777 C CA . GLY A 1 95 ? 1.369 -0.313 -2.394 1.00 98.50 95 GLY A CA 1
ATOM 778 C C . GLY A 1 95 ? 1.229 -1.570 -3.231 1.00 98.50 95 GLY A C 1
ATOM 779 O O . GLY A 1 95 ? 0.719 -1.520 -4.348 1.00 98.50 95 GLY A O 1
ATOM 780 N N . LYS A 1 96 ? 1.706 -2.700 -2.731 1.00 98.62 96 LYS A N 1
ATOM 781 C CA . LYS A 1 96 ? 1.594 -3.982 -3.420 1.00 98.62 96 LYS A CA 1
ATOM 782 C C . LYS A 1 96 ? 1.576 -5.143 -2.449 1.00 98.62 96 LYS A C 1
ATOM 784 O O . LYS A 1 96 ? 2.160 -5.062 -1.372 1.00 98.62 96 LYS A O 1
ATOM 789 N N . ASP A 1 97 ? 0.944 -6.224 -2.866 1.00 98.50 97 ASP A N 1
ATOM 790 C CA . ASP A 1 97 ? 1.109 -7.541 -2.263 1.00 98.50 97 ASP A CA 1
ATOM 791 C C . ASP A 1 97 ? 1.768 -8.502 -3.270 1.00 98.50 97 ASP A C 1
ATOM 793 O O . ASP A 1 97 ? 2.411 -8.067 -4.229 1.00 98.50 97 ASP A O 1
ATOM 797 N N . ASP A 1 98 ? 1.659 -9.811 -3.046 1.00 96.88 98 ASP A N 1
ATOM 798 C CA . ASP A 1 98 ? 2.246 -10.836 -3.909 1.00 96.88 98 ASP A CA 1
ATOM 799 C C . ASP A 1 98 ? 1.604 -10.920 -5.307 1.00 96.88 98 ASP A C 1
ATOM 801 O O . ASP A 1 98 ? 2.195 -11.512 -6.213 1.00 96.88 98 ASP A O 1
ATOM 805 N N . LYS A 1 99 ? 0.417 -10.332 -5.507 1.00 97.12 99 LYS A N 1
ATOM 806 C CA . LYS A 1 99 ? -0.394 -10.487 -6.729 1.00 97.12 99 LYS A CA 1
ATOM 807 C C . LYS A 1 99 ? -0.817 -9.170 -7.358 1.00 97.12 99 LYS A C 1
ATOM 809 O O . LYS A 1 99 ? -0.964 -9.098 -8.576 1.00 97.12 99 LYS A O 1
ATOM 814 N N . HIS A 1 100 ? -1.045 -8.152 -6.546 1.00 98.44 100 HIS A N 1
ATOM 815 C CA . HIS A 1 100 ? -1.674 -6.910 -6.949 1.00 98.44 100 HIS A CA 1
ATOM 816 C C . HIS A 1 100 ? -0.787 -5.719 -6.616 1.00 98.44 100 HIS A C 1
ATOM 818 O O . HIS A 1 100 ? -0.064 -5.692 -5.620 1.00 98.44 100 HIS A O 1
ATOM 824 N N . VAL A 1 101 ? -0.907 -4.695 -7.452 1.00 98.69 101 VAL A N 1
ATOM 825 C CA . VAL A 1 101 ? -0.407 -3.356 -7.162 1.00 98.69 101 VAL A CA 1
ATOM 826 C C . VAL A 1 101 ? -1.604 -2.450 -6.960 1.00 98.69 101 VAL A C 1
ATOM 828 O O . VAL A 1 101 ? -2.600 -2.561 -7.672 1.00 98.69 101 VAL A O 1
ATOM 831 N N . PHE A 1 102 ? -1.487 -1.541 -6.009 1.00 98.69 102 PHE A N 1
ATOM 832 C CA . PHE A 1 102 ? -2.514 -0.599 -5.619 1.00 98.69 102 PHE A CA 1
ATOM 833 C C . PHE A 1 102 ? -1.986 0.821 -5.792 1.00 98.69 102 PHE A C 1
ATOM 835 O O . PHE A 1 102 ? -0.845 1.119 -5.438 1.00 98.69 102 PHE A O 1
ATOM 842 N N . CYS A 1 103 ? -2.828 1.702 -6.320 1.00 98.38 103 CYS A N 1
ATOM 843 C CA . CYS A 1 103 ? -2.670 3.142 -6.199 1.00 98.38 103 CYS A CA 1
ATOM 844 C C . CYS A 1 103 ? -3.762 3.621 -5.248 1.00 98.38 103 CYS A C 1
ATOM 846 O O . CYS A 1 103 ? -4.947 3.588 -5.586 1.00 98.38 103 CYS A O 1
ATOM 848 N N . ARG A 1 104 ? -3.355 4.050 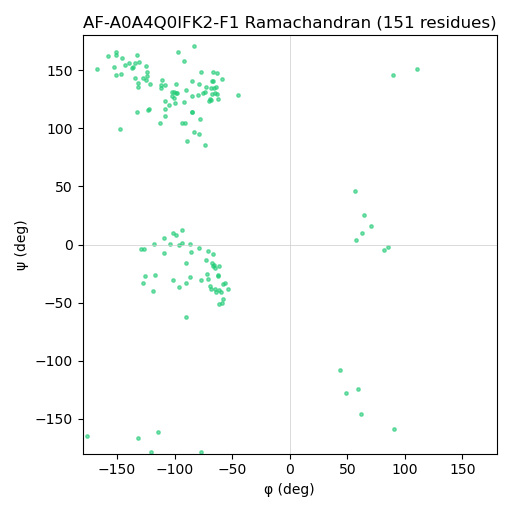-4.054 1.00 98.25 104 ARG A N 1
ATOM 849 C CA . ARG A 1 104 ? -4.232 4.392 -2.937 1.00 98.25 104 ARG A CA 1
ATOM 850 C C . ARG A 1 104 ? -5.074 3.173 -2.548 1.00 98.25 104 ARG A C 1
ATOM 852 O O . ARG A 1 104 ? -4.530 2.109 -2.287 1.00 98.25 104 ARG A O 1
ATOM 859 N N . ASP A 1 105 ? -6.387 3.299 -2.542 1.00 98.06 105 ASP A N 1
ATOM 860 C CA . ASP A 1 105 ? -7.346 2.239 -2.239 1.00 98.06 105 ASP A CA 1
ATOM 861 C C . ASP A 1 105 ? -7.743 1.379 -3.453 1.00 98.06 105 ASP A C 1
ATOM 863 O O . ASP A 1 105 ? -8.532 0.448 -3.314 1.00 98.06 105 ASP A O 1
ATOM 867 N N . SER A 1 106 ? -7.199 1.657 -4.643 1.00 98.50 106 SER A N 1
ATOM 868 C CA . SER A 1 106 ? -7.612 1.011 -5.894 1.00 98.50 106 SER A CA 1
ATOM 869 C C . SER A 1 106 ? -6.538 0.094 -6.479 1.00 98.50 106 SER A C 1
ATOM 871 O O . SER A 1 106 ? -5.371 0.471 -6.570 1.00 98.50 106 SER A O 1
ATOM 873 N N . ILE A 1 107 ? -6.942 -1.088 -6.955 1.00 98.38 107 ILE A N 1
ATOM 874 C CA . ILE A 1 107 ? -6.078 -2.008 -7.714 1.00 98.38 107 ILE A CA 1
ATOM 875 C C . ILE A 1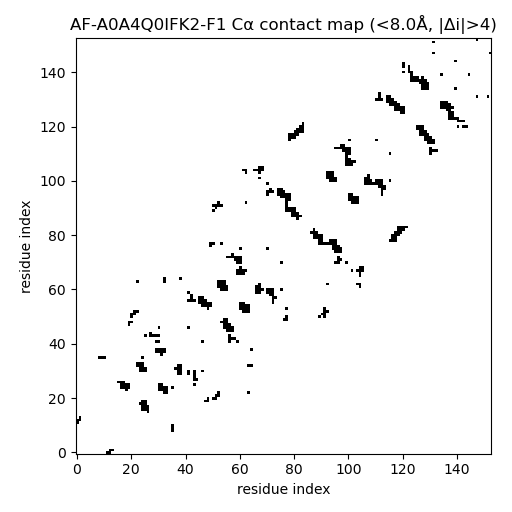 107 ? -5.702 -1.384 -9.067 1.00 98.38 107 ILE A C 1
ATOM 877 O O . ILE A 1 107 ? -6.548 -0.794 -9.737 1.00 98.38 107 ILE A O 1
ATOM 881 N N . ILE A 1 108 ? -4.453 -1.574 -9.500 1.00 98.19 108 ILE A N 1
ATOM 882 C CA . ILE A 1 108 ? -3.970 -1.301 -10.859 1.00 98.19 108 ILE A CA 1
ATOM 883 C C . ILE A 1 108 ? -4.078 -2.602 -11.676 1.00 98.19 108 ILE A C 1
ATOM 885 O O . ILE A 1 108 ? -3.266 -3.514 -11.486 1.00 98.19 108 ILE A O 1
ATOM 889 N N . PRO A 1 109 ? -5.069 -2.743 -12.578 1.00 97.12 109 PRO A N 1
ATOM 890 C CA . PRO A 1 109 ? -5.329 -4.017 -13.240 1.00 97.12 109 PRO A CA 1
ATOM 891 C C . PRO A 1 109 ? -4.178 -4.453 -14.150 1.00 97.12 109 PRO A C 1
ATOM 893 O O . PRO A 1 109 ? -3.720 -3.699 -15.010 1.00 97.12 109 PRO A O 1
ATOM 896 N N . GLY A 1 110 ? -3.741 -5.703 -13.988 1.00 96.56 110 GLY A N 1
ATOM 897 C CA . GLY A 1 110 ? -2.696 -6.302 -14.822 1.00 96.56 110 GLY A CA 1
ATOM 898 C C . GLY A 1 110 ? -1.290 -5.741 -14.588 1.00 96.56 110 GLY A C 1
ATOM 899 O O . GLY A 1 110 ? -0.424 -5.949 -15.444 1.00 96.56 110 GLY A O 1
ATOM 900 N N . ALA A 1 111 ? -1.074 -5.029 -13.478 1.00 98.06 111 ALA A N 1
ATOM 901 C CA . ALA A 1 111 ? 0.256 -4.641 -13.040 1.00 98.06 111 ALA A CA 1
ATOM 902 C C . ALA A 1 111 ? 1.031 -5.837 -12.491 1.00 98.06 111 ALA A C 1
ATOM 904 O O . ALA A 1 111 ? 0.507 -6.638 -11.718 1.00 98.06 111 ALA A O 1
ATOM 905 N N . ASP A 1 112 ? 2.293 -5.950 -12.893 1.00 98.06 112 ASP A N 1
ATOM 906 C CA . ASP A 1 112 ? 3.178 -7.012 -12.428 1.00 98.06 112 ASP A CA 1
ATOM 907 C C . ASP A 1 112 ? 3.784 -6.612 -11.074 1.00 98.06 112 ASP A C 1
ATOM 909 O O . ASP A 1 112 ? 4.766 -5.871 -11.005 1.00 98.06 112 ASP A O 1
ATOM 913 N N . ALA A 1 113 ? 3.180 -7.089 -9.980 1.00 97.62 113 ALA A N 1
ATOM 914 C CA . ALA A 1 113 ? 3.567 -6.719 -8.617 1.00 97.62 113 ALA A CA 1
ATOM 915 C C . ALA A 1 113 ? 5.038 -7.029 -8.290 1.00 97.62 113 ALA A C 1
ATOM 917 O O . ALA A 1 113 ? 5.709 -6.265 -7.585 1.00 97.62 113 ALA A O 1
ATOM 918 N N . THR A 1 114 ? 5.580 -8.113 -8.846 1.00 96.50 114 THR A N 1
ATOM 919 C CA . THR A 1 114 ? 6.973 -8.514 -8.625 1.00 96.50 114 THR A CA 1
ATOM 920 C C . THR A 1 114 ? 7.956 -7.492 -9.194 1.00 96.50 114 THR A C 1
ATOM 922 O O . THR A 1 114 ? 8.967 -7.203 -8.555 1.00 96.50 114 THR A O 1
ATOM 925 N N . SER A 1 115 ? 7.651 -6.905 -10.352 1.00 96.94 115 SER A N 1
ATOM 926 C CA . SER A 1 115 ? 8.530 -5.950 -11.044 1.00 96.94 115 SER A CA 1
ATOM 927 C C . SER A 1 115 ? 8.110 -4.483 -10.927 1.00 96.94 115 SER A C 1
ATOM 929 O O . SER A 1 115 ? 8.792 -3.620 -11.476 1.00 96.94 115 SER A O 1
ATOM 931 N N . PHE A 1 116 ? 7.019 -4.187 -10.213 1.00 97.88 116 PHE A N 1
ATOM 932 C CA . PHE A 1 116 ? 6.531 -2.821 -10.040 1.00 97.88 116 PHE A CA 1
ATOM 933 C C . PHE A 1 116 ? 7.460 -1.985 -9.153 1.00 97.88 116 PHE A C 1
ATOM 935 O O . PHE A 1 116 ? 7.724 -2.342 -7.994 1.00 97.88 116 PHE A O 1
ATOM 942 N N . GLU A 1 117 ? 7.921 -0.859 -9.697 1.00 96.31 117 GLU A N 1
ATOM 943 C CA . GLU A 1 117 ? 8.910 0.041 -9.106 1.00 96.31 117 GLU A CA 1
ATOM 944 C C . GLU A 1 117 ? 8.582 1.510 -9.417 1.00 96.31 117 GLU A C 1
ATOM 946 O O . GLU A 1 117 ? 7.966 1.840 -10.435 1.00 96.31 117 GLU A O 1
ATOM 951 N N . LYS A 1 118 ? 9.047 2.413 -8.546 1.00 97.25 118 LYS A N 1
ATOM 952 C CA . LYS A 1 118 ? 9.043 3.856 -8.792 1.00 97.25 118 LYS A CA 1
ATOM 953 C C . LYS A 1 118 ? 10.461 4.395 -8.674 1.00 97.25 118 LYS A C 1
ATOM 955 O O . LYS A 1 118 ? 11.058 4.355 -7.600 1.00 97.25 118 LYS A O 1
ATOM 960 N N . ILE A 1 119 ? 11.013 4.898 -9.769 1.00 96.00 119 ILE A N 1
ATOM 961 C CA . ILE A 1 119 ? 12.410 5.339 -9.824 1.00 96.00 119 ILE A CA 1
ATOM 962 C C . ILE A 1 119 ? 12.485 6.722 -10.454 1.00 96.00 119 ILE A C 1
ATOM 964 O O . ILE A 1 119 ? 11.834 6.985 -11.463 1.00 96.00 119 ILE A O 1
ATOM 968 N N . ASP A 1 120 ? 13.280 7.605 -9.863 1.00 94.94 120 ASP A N 1
ATOM 969 C CA . ASP A 1 120 ? 13.670 8.855 -10.500 1.00 94.94 120 ASP A CA 1
ATOM 970 C C . ASP A 1 120 ? 14.879 8.584 -11.399 1.00 94.94 120 ASP A C 1
ATOM 972 O O . ASP A 1 120 ? 15.948 8.186 -10.930 1.00 94.94 120 ASP A O 1
ATOM 976 N N . PHE A 1 121 ? 14.699 8.735 -12.709 1.00 93.06 121 PHE A N 1
ATOM 977 C CA . PHE A 1 121 ? 15.782 8.602 -13.675 1.00 93.06 121 PHE A CA 1
ATOM 978 C C . PHE A 1 121 ? 16.253 9.994 -14.066 1.00 93.06 121 PHE A C 1
ATOM 980 O O . PHE A 1 121 ? 15.457 10.826 -14.478 1.00 93.06 121 PHE A O 1
ATOM 987 N N . SER A 1 122 ? 17.565 10.233 -14.037 1.00 91.38 122 SER A N 1
ATOM 988 C CA . SER A 1 122 ? 18.102 11.573 -14.320 1.00 91.38 122 SER A CA 1
ATOM 989 C C . SER A 1 122 ? 17.908 12.057 -15.772 1.00 91.38 122 SER A C 1
ATOM 991 O O . SER A 1 122 ? 18.314 13.169 -16.088 1.00 91.38 122 SER A O 1
ATOM 993 N N . ASP A 1 123 ? 17.443 11.198 -16.684 1.00 90.88 123 ASP A N 1
ATOM 994 C CA . ASP A 1 123 ? 17.052 11.535 -18.064 1.00 90.88 123 ASP A CA 1
ATOM 995 C C . ASP A 1 123 ? 15.523 11.455 -18.278 1.00 90.88 123 ASP A C 1
ATOM 997 O O . ASP A 1 123 ? 15.032 11.578 -19.406 1.00 90.88 123 ASP A O 1
ATOM 1001 N N . GLY A 1 124 ? 14.780 11.213 -17.196 1.00 84.12 124 GLY A N 1
ATOM 1002 C CA . GLY A 1 124 ? 13.331 11.297 -17.125 1.00 84.12 124 GLY A CA 1
ATOM 1003 C C . GLY A 1 124 ? 12.857 12.730 -16.889 1.00 84.12 124 GLY A C 1
ATOM 1004 O O . GLY A 1 124 ? 13.648 13.627 -16.607 1.00 84.12 124 GLY A O 1
ATOM 1005 N N . ASP A 1 125 ? 11.545 12.937 -17.003 1.00 81.75 125 ASP A N 1
ATOM 1006 C CA . ASP A 1 125 ? 10.922 14.242 -16.734 1.00 81.75 125 ASP A CA 1
ATOM 1007 C C . ASP A 1 125 ? 10.500 14.379 -15.247 1.00 81.75 125 ASP A C 1
ATOM 1009 O O . ASP A 1 125 ? 10.224 15.479 -14.775 1.00 81.75 125 ASP A O 1
ATOM 1013 N N . SER A 1 126 ? 10.438 13.257 -14.511 1.00 87.00 126 SER A N 1
ATOM 1014 C CA . SER A 1 126 ? 10.216 13.124 -13.059 1.00 87.00 126 SER A CA 1
ATOM 1015 C C . SER A 1 126 ? 10.322 11.633 -12.660 1.00 87.00 126 SER A C 1
ATOM 1017 O O . SER A 1 126 ? 10.742 10.793 -13.464 1.00 87.00 126 SER A O 1
ATOM 1019 N N . TRP A 1 127 ? 9.850 11.283 -11.456 1.00 94.06 127 TRP A N 1
ATOM 1020 C CA . TRP A 1 127 ? 9.593 9.907 -11.025 1.00 94.06 127 TRP A CA 1
ATOM 1021 C C . TRP A 1 127 ? 8.860 9.103 -12.101 1.00 94.06 127 TRP A C 1
ATOM 1023 O O . TRP A 1 127 ? 7.800 9.502 -12.587 1.00 94.06 127 TRP A O 1
ATOM 1033 N N . THR A 1 128 ? 9.399 7.934 -12.419 1.00 96.75 128 THR A N 1
ATOM 1034 C CA . THR A 1 128 ? 8.814 6.987 -13.362 1.00 96.75 128 THR A CA 1
ATOM 1035 C C . THR A 1 128 ? 8.268 5.792 -12.598 1.00 96.75 128 THR A C 1
ATOM 1037 O O . THR A 1 128 ? 8.996 5.151 -11.842 1.00 96.75 128 THR A O 1
ATOM 1040 N N . VAL A 1 129 ? 6.982 5.510 -12.787 1.00 97.50 129 VAL A N 1
ATOM 1041 C CA . VAL A 1 129 ? 6.270 4.367 -12.208 1.00 97.50 129 VAL A CA 1
ATOM 1042 C C . VAL A 1 129 ? 6.075 3.348 -13.315 1.00 97.50 129 VAL A C 1
ATOM 1044 O O . VAL A 1 129 ? 5.460 3.654 -14.340 1.00 97.50 129 VAL A O 1
ATOM 1047 N N . PHE A 1 130 ? 6.608 2.150 -13.134 1.00 97.06 130 PHE A N 1
ATOM 1048 C CA . PHE A 1 130 ? 6.632 1.133 -14.176 1.00 97.06 130 PHE A CA 1
ATOM 1049 C C . PHE A 1 130 ? 6.619 -0.266 -13.569 1.00 97.06 130 PHE A C 1
ATOM 1051 O O . PHE A 1 130 ? 6.929 -0.459 -12.396 1.00 97.06 130 PHE A O 1
ATOM 1058 N N . ASP A 1 131 ? 6.290 -1.240 -14.402 1.00 97.75 131 ASP A N 1
ATOM 1059 C CA . ASP A 1 131 ? 6.680 -2.628 -14.201 1.00 97.75 131 ASP A CA 1
ATOM 1060 C C . ASP A 1 131 ? 7.515 -3.095 -15.401 1.00 97.75 131 ASP A C 1
ATOM 1062 O O . ASP A 1 131 ? 7.792 -2.317 -16.320 1.00 97.75 131 ASP A O 1
ATOM 1066 N N . ARG A 1 132 ? 7.943 -4.362 -15.423 1.00 96.44 132 ARG A N 1
ATOM 1067 C CA . ARG A 1 132 ? 8.784 -4.864 -16.525 1.00 96.44 132 ARG A CA 1
ATOM 1068 C C . ARG A 1 132 ? 8.121 -4.804 -17.908 1.00 96.44 132 ARG A C 1
ATOM 1070 O O . ARG A 1 132 ? 8.827 -4.911 -18.906 1.00 96.44 132 ARG A O 1
ATOM 1077 N N . ASN A 1 133 ? 6.795 -4.677 -17.973 1.00 95.50 133 ASN A N 1
ATOM 1078 C CA . ASN A 1 133 ? 6.013 -4.742 -19.204 1.00 95.50 133 ASN A CA 1
ATOM 1079 C C . ASN A 1 133 ? 5.592 -3.356 -19.711 1.00 95.50 133 ASN A C 1
ATOM 1081 O O . ASN A 1 133 ? 5.404 -3.192 -20.916 1.00 95.50 133 ASN A O 1
ATOM 1085 N N . ARG A 1 134 ? 5.388 -2.371 -18.823 1.00 95.88 134 ARG A N 1
ATOM 1086 C CA . ARG A 1 134 ? 4.875 -1.044 -19.206 1.00 95.88 134 ARG A CA 1
ATOM 1087 C C . ARG A 1 134 ? 5.211 0.071 -18.212 1.00 95.88 134 ARG A C 1
ATOM 1089 O O . ARG A 1 134 ? 5.483 -0.167 -17.038 1.00 95.88 134 ARG A O 1
ATOM 1096 N N . VAL A 1 135 ? 5.089 1.310 -18.687 1.00 97.00 135 VAL A N 1
ATOM 1097 C CA . VAL A 1 135 ? 5.153 2.537 -17.876 1.00 97.00 135 VAL A CA 1
ATOM 1098 C C . VAL A 1 135 ? 3.735 3.017 -17.556 1.00 97.00 135 VAL A C 1
ATOM 1100 O O . VAL A 1 135 ? 2.906 3.131 -18.456 1.00 97.00 135 VAL A O 1
ATOM 1103 N N . TYR A 1 136 ? 3.462 3.307 -16.282 1.00 96.31 136 TYR A N 1
ATOM 1104 C CA . TYR A 1 136 ? 2.179 3.829 -15.785 1.00 96.31 136 TYR A CA 1
ATOM 1105 C C . TYR A 1 136 ? 2.181 5.351 -15.656 1.00 96.31 136 TYR A C 1
ATOM 1107 O O . TYR A 1 136 ? 1.169 6.006 -15.890 1.00 96.31 136 TYR A O 1
ATOM 1115 N N . GLN A 1 137 ? 3.324 5.913 -15.262 1.00 95.69 137 GLN A N 1
ATOM 1116 C CA . GLN A 1 137 ? 3.522 7.345 -15.074 1.00 95.69 137 GLN A CA 1
ATOM 1117 C C . GLN A 1 137 ? 4.985 7.693 -15.345 1.00 95.69 137 GLN A C 1
ATOM 1119 O O . GLN A 1 137 ? 5.881 6.921 -15.008 1.00 95.69 137 GLN A O 1
ATOM 1124 N N . GLY A 1 138 ? 5.231 8.881 -15.892 1.00 94.19 138 GLY A N 1
A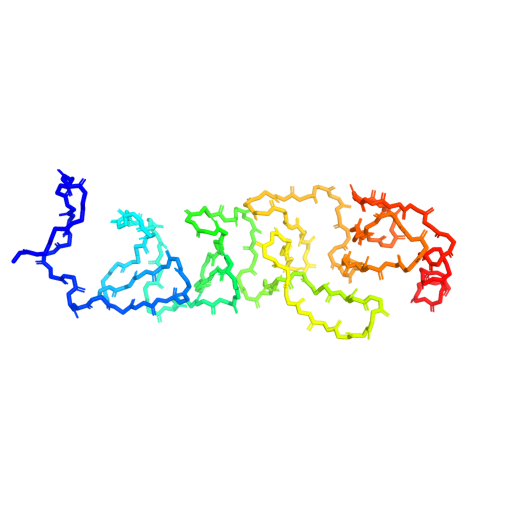TOM 1125 C CA . GLY A 1 138 ? 6.574 9.343 -16.226 1.00 94.19 138 GLY A CA 1
ATOM 1126 C C . GLY A 1 138 ? 6.962 8.964 -17.651 1.00 94.19 138 GLY A C 1
ATOM 1127 O O . GLY A 1 138 ? 6.104 8.748 -18.507 1.00 94.19 138 GLY A O 1
ATOM 1128 N N . LYS A 1 139 ? 8.267 8.935 -17.914 1.00 93.50 139 LYS A N 1
ATOM 1129 C CA . LYS A 1 139 ? 8.817 8.862 -19.268 1.00 93.50 139 LYS A CA 1
ATOM 1130 C C . LYS A 1 139 ? 9.495 7.524 -19.518 1.00 93.50 139 LYS A C 1
ATOM 1132 O O . LYS A 1 139 ? 10.323 7.085 -18.726 1.00 93.50 139 LYS A O 1
ATOM 1137 N N . ASP A 1 140 ? 9.220 6.932 -20.675 1.00 94.56 140 ASP A N 1
ATOM 1138 C CA . ASP A 1 140 ? 10.016 5.823 -21.203 1.00 94.56 140 ASP A CA 1
ATOM 1139 C C . ASP A 1 140 ? 11.371 6.343 -21.720 1.00 94.56 140 ASP A C 1
ATOM 1141 O O . ASP A 1 140 ? 11.521 6.716 -22.888 1.00 94.56 140 ASP A O 1
ATOM 1145 N N . SER A 1 141 ? 12.345 6.456 -20.811 1.00 95.06 141 SER A N 1
ATOM 1146 C CA . SER A 1 141 ? 13.669 7.017 -21.091 1.00 95.06 141 SER A CA 1
ATOM 1147 C C . SER A 1 141 ? 14.698 5.952 -21.517 1.00 95.06 141 SER A C 1
ATOM 1149 O O . SER A 1 141 ? 14.575 4.770 -21.175 1.00 95.06 141 SER A O 1
ATOM 1151 N N . PRO A 1 142 ? 15.783 6.337 -22.219 1.00 96.44 142 PRO A N 1
ATOM 1152 C CA . PRO A 1 142 ? 16.896 5.433 -22.500 1.00 96.44 142 PRO A CA 1
ATOM 1153 C C . PRO A 1 142 ? 17.488 4.761 -21.250 1.00 96.44 142 PRO A C 1
ATOM 1155 O O . PRO A 1 142 ? 17.830 3.573 -21.309 1.00 96.44 142 PRO A O 1
ATOM 1158 N N . LYS A 1 143 ? 17.597 5.463 -20.108 1.00 95.44 143 LYS A N 1
ATOM 1159 C CA . LYS A 1 143 ? 18.058 4.836 -18.855 1.00 95.44 143 LYS A CA 1
ATOM 1160 C C . LYS A 1 143 ? 17.061 3.829 -18.297 1.00 95.44 143 LYS A C 1
ATOM 1162 O O . LYS A 1 143 ? 17.524 2.783 -17.842 1.00 95.44 143 LYS A O 1
ATOM 1167 N N . LEU A 1 144 ? 15.750 4.078 -18.376 1.00 95.69 144 LEU A N 1
ATOM 1168 C CA . LEU A 1 144 ? 14.746 3.078 -17.998 1.00 95.69 144 LEU A CA 1
ATOM 1169 C C . LEU A 1 144 ? 14.915 1.807 -18.836 1.00 95.69 144 LEU A C 1
ATOM 1171 O O . LEU A 1 144 ? 15.044 0.715 -18.289 1.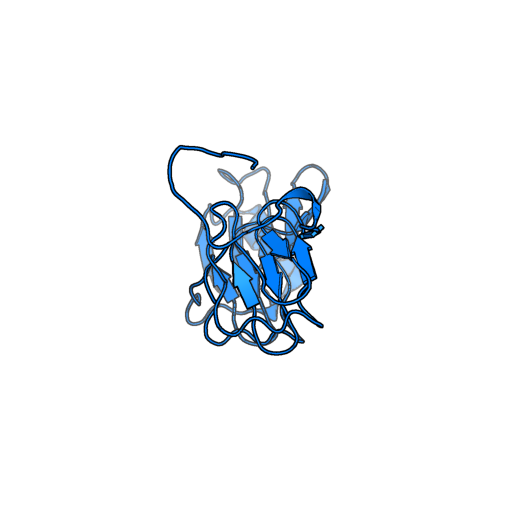00 95.69 144 LEU A O 1
ATOM 1175 N N . ARG A 1 145 ? 14.997 1.934 -20.163 1.00 96.19 145 ARG A N 1
ATOM 1176 C CA . ARG A 1 145 ? 15.173 0.777 -21.059 1.00 96.19 145 ARG A CA 1
ATOM 1177 C C . ARG A 1 145 ? 16.454 0.002 -20.753 1.00 96.19 145 ARG A C 1
ATOM 1179 O O . ARG A 1 145 ? 16.450 -1.228 -20.724 1.00 96.19 145 ARG A O 1
ATOM 1186 N N . LYS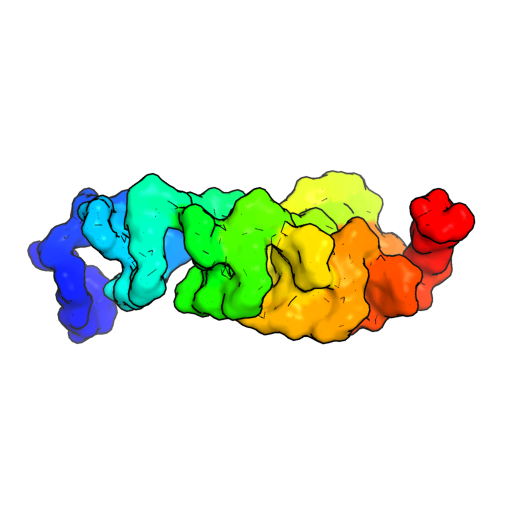 A 1 146 ? 17.555 0.711 -20.474 1.00 96.62 146 LYS A N 1
ATOM 1187 C CA . LYS A 1 146 ? 18.822 0.098 -20.047 1.00 96.62 146 LYS A CA 1
ATOM 1188 C C . LYS A 1 146 ? 18.685 -0.615 -18.697 1.00 96.62 146 LYS A C 1
ATOM 1190 O O . LYS A 1 146 ? 19.247 -1.697 -18.537 1.00 96.62 146 LYS A O 1
ATOM 1195 N N . TYR A 1 147 ? 17.958 -0.028 -17.745 1.00 95.25 147 TYR A N 1
ATOM 1196 C CA . TYR A 1 147 ? 17.667 -0.631 -16.444 1.00 95.25 147 TYR A CA 1
ATOM 1197 C C . TYR A 1 147 ? 16.869 -1.929 -16.599 1.00 95.25 147 TYR A C 1
ATOM 1199 O O . TYR A 1 147 ? 17.309 -2.971 -16.115 1.00 95.25 147 TYR A O 1
ATOM 1207 N N . LEU A 1 148 ? 15.768 -1.887 -17.354 1.00 96.06 148 LEU A N 1
ATOM 1208 C CA . LEU A 1 148 ? 14.919 -3.046 -17.631 1.00 96.06 148 LEU A CA 1
ATOM 1209 C C . LEU A 1 148 ? 15.704 -4.173 -18.304 1.00 96.06 148 LEU A C 1
ATOM 1211 O O . LEU A 1 148 ? 15.660 -5.305 -17.834 1.00 96.06 148 LEU A O 1
ATOM 1215 N N . LYS A 1 149 ? 16.503 -3.859 -19.332 1.00 96.44 149 LYS A N 1
ATOM 1216 C CA . LYS A 1 149 ? 17.354 -4.852 -20.005 1.00 96.44 149 LYS A CA 1
ATOM 1217 C C . LYS A 1 149 ? 18.382 -5.478 -19.061 1.00 96.44 149 LYS A C 1
ATOM 1219 O O . LYS A 1 149 ? 18.643 -6.666 -19.153 1.00 96.44 149 LYS A O 1
ATOM 1224 N N . LYS A 1 150 ? 18.982 -4.697 -18.158 1.00 96.19 150 LYS A N 1
ATOM 1225 C CA . LYS A 1 150 ? 19.961 -5.218 -17.191 1.00 96.19 150 LYS A CA 1
ATOM 1226 C C . LYS A 1 150 ? 19.312 -6.124 -16.139 1.00 96.19 150 LYS A C 1
ATOM 1228 O O . LYS A 1 150 ? 19.962 -7.050 -15.670 1.00 96.19 150 LYS A O 1
ATOM 1233 N N . LYS A 1 151 ? 18.086 -5.807 -15.715 1.00 95.06 151 LYS A N 1
ATOM 1234 C CA . LYS A 1 151 ? 17.409 -6.484 -14.602 1.00 95.06 151 LYS A CA 1
ATOM 1235 C C . LYS A 1 151 ? 16.572 -7.690 -15.040 1.00 95.06 151 LYS A C 1
ATOM 1237 O O . LYS A 1 151 ? 16.474 -8.643 -14.275 1.00 95.06 151 LYS A O 1
ATOM 1242 N N . TYR A 1 152 ? 15.979 -7.639 -16.233 1.00 90.88 152 TYR A N 1
ATOM 1243 C CA . TYR A 1 152 ? 14.985 -8.612 -16.710 1.00 90.88 152 TYR A CA 1
ATOM 1244 C C . TYR A 1 152 ? 15.278 -9.194 -18.104 1.00 90.88 152 TYR A C 1
ATOM 1246 O O . TYR A 1 152 ? 14.487 -10.008 -18.579 1.00 90.88 152 TYR A O 1
ATOM 1254 N N . GLY A 1 153 ? 16.331 -8.724 -18.782 1.00 83.25 153 GLY A N 1
ATOM 1255 C CA . GLY A 1 153 ? 16.709 -9.163 -20.130 1.00 83.25 153 GLY A CA 1
ATOM 1256 C C . GLY A 1 153 ? 17.749 -10.270 -20.164 1.00 83.25 153 GLY A C 1
ATOM 1257 O O . GLY A 1 153 ? 18.139 -10.773 -19.088 1.00 83.25 153 GLY A O 1
#

Radius of gyration: 18.63 Å; Cα contacts (8 Å, |Δi|>4): 299; chains: 1; bounding box: 40×33×50 Å

Nearest PDB structures (foldseek):
  8uvr-assembly2_24  TM=4.413E-01  e=4.484E+00  Thermus thermophilus HB8
  4ha2-assembly2_B  TM=1.905E-01  e=5.944E-01  Psophocarpus tetragonolobus
  2beb-assembly1_A  TM=2.298E-01  e=3.359E+00  Psophocarpus tetragonolobus
  4tlp-assembly1_A  TM=1.724E-01  e=2.376E+00  Psophocarpus tetragonolobus

Solvent-accessible surface area (backbone atoms only — not comparable to full-atom values): 8890 Å² total; per-residue (Å²): 135,90,85,69,88,93,58,89,67,91,71,88,57,75,89,61,51,46,75,41,70,84,50,32,32,30,67,84,77,49,36,22,36,79,85,62,48,72,49,81,92,60,48,56,93,52,52,44,62,74,52,78,37,35,34,34,23,87,79,40,29,25,33,66,89,36,66,25,75,88,52,46,39,91,56,47,42,55,33,55,30,36,47,66,88,63,60,74,47,71,37,67,47,36,33,28,26,88,70,43,26,25,55,52,46,39,74,44,87,91,43,50,33,89,53,47,42,34,35,34,45,91,80,36,90,45,61,25,32,31,31,88,87,50,76,81,41,65,51,97,26,74,67,54,54,52,50,47,46,73,76,75,99

Sequence (153 aa):
RAYQKEKPTQIKDYTKLTQLGRLMYSDGINIYDSDFHILPDADVATFEHISDNWYKDKNNVWWHNKLVVGANPKQFSPVTVTSYAGGTHPDFNYGKDDKHVFCRDSIIPGADATSFEKIDFSDGDSWTVFDRNRVYQGKDSPKLRKYLKKKYG

Mean predicted aligned error: 5.01 Å

pLDDT: mean 92.19, std 11.73, range [39.0, 98.69]